Protein AF-A0A846KSB9-F1 (afdb_monomer_lite)

Secondary structure (DSSP, 8-state):
---HHHHHHHHHHHHHHHHSHHHHHHSEEEEEEEETTEEEEEEEEEEEEEEEETTEEEEEEEEEEEEE-TTS-EEEEEEEEEEESSPP-TTTHHHHHHHHHHHHHHHHHHHHHHHHHHHHHHHHHHHHH--

Radius of gyration: 20.2 Å; chains: 1; bounding box: 53×24×59 Å

pLDDT: mean 85.96, std 9.98, range [45.66, 95.81]

Sequence (131 aa):
IVLKDNLKKVRQKCDEFASLDFYKKSYTHKQKTKNKNCLILKNTAWFNNVHIEEDIYTNVLRFTEEKKDENDQLISSYNGEWICSKKNTQDNCFKQAKRARSRWLHEEFITLLKIEVLTLNMIWLVKTLIF

Foldseek 3Di:
DQDPVLVVLLVVVVVVLCVDPVQVPAFKDWDWDDDPFKIKIKMKGKDFQRDRDDVDGWIKIWMKIFIAGPVRHTPDIDIDMDIDPDHDHNVCRVVVVVVVVVVVVVVVVVVVVVVVVVVVVVVVVVVVVVD

Structure (mmCIF, N/CA/C/O backbone):
data_AF-A0A846KSB9-F1
#
_entry.id   AF-A0A846KSB9-F1
#
loop_
_atom_site.group_PDB
_atom_site.id
_atom_site.type_symbol
_atom_site.label_atom_id
_atom_site.label_alt_id
_atom_site.label_comp_id
_atom_site.label_asym_id
_atom_site.label_entity_id
_atom_site.label_seq_id
_atom_site.pdbx_PDB_ins_code
_atom_site.Cartn_x
_atom_site.Cartn_y
_atom_site.Cartn_z
_atom_site.occupancy
_atom_site.B_iso_or_equiv
_atom_site.auth_seq_id
_atom_site.auth_comp_id
_atom_site.auth_asym_id
_atom_site.auth_atom_id
_atom_site.pdbx_PDB_model_num
ATOM 1 N N . ILE A 1 1 ? 18.734 -6.734 -6.198 1.00 45.66 1 ILE A N 1
ATOM 2 C CA . ILE A 1 1 ? 18.798 -5.748 -5.090 1.00 45.66 1 ILE A CA 1
ATOM 3 C C . ILE A 1 1 ? 18.370 -4.414 -5.683 1.00 45.66 1 ILE A C 1
ATOM 5 O O . ILE A 1 1 ? 18.979 -4.010 -6.661 1.00 45.66 1 ILE A O 1
ATOM 9 N N . VAL A 1 2 ? 17.293 -3.787 -5.200 1.00 53.00 2 VAL A N 1
ATOM 10 C CA . VAL A 1 2 ? 16.889 -2.462 -5.706 1.00 53.00 2 VAL A CA 1
ATOM 11 C C . VAL A 1 2 ? 17.769 -1.421 -5.015 1.00 53.00 2 VAL A C 1
ATOM 13 O O . VAL A 1 2 ? 17.718 -1.300 -3.793 1.00 53.00 2 VAL A O 1
ATOM 16 N N . LEU A 1 3 ? 18.616 -0.726 -5.778 1.00 60.50 3 LEU A N 1
ATOM 17 C CA . LEU A 1 3 ? 19.485 0.336 -5.263 1.00 60.50 3 LEU A CA 1
ATOM 18 C C . LEU A 1 3 ? 18.647 1.499 -4.698 1.00 60.50 3 LEU A C 1
ATOM 20 O O . LEU A 1 3 ? 17.524 1.748 -5.139 1.00 60.50 3 LEU A O 1
ATOM 24 N N . LYS A 1 4 ? 19.188 2.235 -3.720 1.00 63.91 4 LYS A N 1
ATOM 25 C CA . LYS A 1 4 ? 18.478 3.331 -3.031 1.00 63.91 4 LYS A CA 1
ATOM 26 C C . LYS A 1 4 ? 17.985 4.420 -3.999 1.00 63.91 4 LYS A C 1
ATOM 28 O O . LYS A 1 4 ? 16.876 4.925 -3.833 1.00 63.91 4 LYS A O 1
ATOM 33 N N . ASP A 1 5 ? 18.753 4.715 -5.044 1.00 64.69 5 ASP A N 1
ATOM 34 C CA . ASP A 1 5 ? 18.377 5.691 -6.077 1.00 64.69 5 ASP A CA 1
ATOM 35 C C . ASP A 1 5 ? 17.219 5.203 -6.954 1.00 64.69 5 ASP A C 1
ATOM 37 O O . ASP A 1 5 ? 16.344 5.980 -7.347 1.00 64.69 5 ASP A O 1
ATOM 41 N N . ASN A 1 6 ? 17.140 3.892 -7.173 1.00 77.06 6 ASN A N 1
ATOM 42 C CA . ASN A 1 6 ? 16.061 3.262 -7.926 1.00 77.06 6 ASN A CA 1
ATOM 43 C C . ASN A 1 6 ? 14.735 3.325 -7.164 1.00 77.06 6 ASN A C 1
ATOM 45 O O . ASN A 1 6 ? 13.687 3.535 -7.772 1.00 77.06 6 ASN A O 1
ATOM 49 N N . LEU A 1 7 ? 14.769 3.265 -5.829 1.00 79.19 7 LEU A N 1
ATOM 50 C CA . LEU A 1 7 ? 13.579 3.472 -4.997 1.00 79.19 7 LEU A CA 1
ATOM 51 C C . LEU A 1 7 ? 13.025 4.897 -5.113 1.00 79.19 7 LEU A C 1
ATOM 53 O O . LEU A 1 7 ? 11.808 5.076 -5.156 1.00 79.19 7 LEU A O 1
ATOM 57 N N . LYS A 1 8 ? 13.895 5.911 -5.210 1.00 84.94 8 LYS A N 1
ATOM 58 C CA . LYS A 1 8 ? 13.466 7.308 -5.384 1.00 84.94 8 LYS A CA 1
ATOM 59 C C . LYS A 1 8 ? 12.760 7.509 -6.727 1.00 84.94 8 LYS A C 1
ATOM 61 O O . LYS A 1 8 ? 11.682 8.100 -6.756 1.00 84.94 8 LYS A O 1
ATOM 66 N N . LYS A 1 9 ? 13.315 6.953 -7.810 1.00 85.38 9 LYS A N 1
ATOM 67 C CA . LYS A 1 9 ? 12.697 6.974 -9.150 1.00 85.38 9 LYS A CA 1
ATOM 68 C C . LYS A 1 9 ? 11.349 6.247 -9.173 1.00 85.38 9 LYS A C 1
ATOM 70 O O . LYS A 1 9 ? 10.382 6.759 -9.728 1.00 85.38 9 LYS A O 1
ATOM 75 N N . VAL A 1 10 ? 11.267 5.072 -8.541 1.00 88.06 10 VAL A N 1
ATOM 76 C CA . VAL A 1 10 ? 10.011 4.310 -8.414 1.00 88.06 10 VAL A CA 1
ATOM 77 C C . VAL A 1 10 ? 8.949 5.130 -7.695 1.00 88.06 10 VAL A C 1
ATOM 79 O O . VAL A 1 10 ? 7.816 5.196 -8.166 1.00 88.06 10 VAL A O 1
ATOM 82 N N . ARG A 1 11 ? 9.311 5.779 -6.583 1.00 89.06 11 ARG A N 1
ATOM 83 C CA . ARG A 1 11 ? 8.385 6.616 -5.818 1.00 89.06 11 ARG A CA 1
ATOM 84 C C . ARG A 1 11 ? 7.861 7.787 -6.649 1.00 89.06 11 ARG A C 1
ATOM 86 O O . ARG A 1 11 ? 6.651 7.965 -6.696 1.00 89.06 11 ARG A O 1
ATOM 93 N N . GLN A 1 12 ?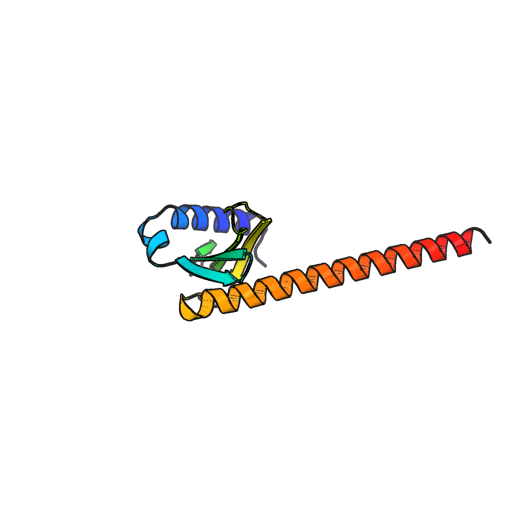 8.741 8.499 -7.355 1.00 90.31 12 GLN A N 1
ATOM 94 C CA . GLN A 1 12 ? 8.353 9.602 -8.243 1.00 90.31 12 GLN A CA 1
ATOM 95 C C . GLN A 1 12 ? 7.358 9.153 -9.319 1.00 90.31 12 GLN A C 1
ATOM 97 O O . GLN A 1 12 ? 6.296 9.751 -9.449 1.00 90.31 12 GLN A O 1
ATOM 102 N N . LYS A 1 13 ? 7.623 8.035 -10.007 1.00 90.19 13 LYS A N 1
ATOM 103 C CA . LYS A 1 13 ? 6.674 7.476 -10.987 1.00 90.19 13 LYS A CA 1
ATOM 104 C C . LYS A 1 13 ? 5.336 7.086 -10.361 1.00 90.19 13 LYS A C 1
ATOM 106 O O . LYS A 1 13 ? 4.286 7.265 -10.970 1.00 90.19 13 LYS A O 1
ATOM 111 N N . CYS A 1 14 ? 5.351 6.544 -9.143 1.00 91.56 14 CYS A N 1
ATOM 112 C CA . CYS A 1 14 ? 4.113 6.245 -8.425 1.00 91.56 14 CYS A CA 1
ATOM 113 C C . CYS A 1 14 ? 3.341 7.524 -8.071 1.00 91.56 14 CYS A C 1
ATOM 115 O O . CYS A 1 14 ? 2.115 7.514 -8.126 1.00 91.56 14 CYS A O 1
ATOM 117 N N . ASP A 1 15 ? 4.027 8.618 -7.731 1.00 92.12 15 ASP A N 1
ATOM 118 C CA . ASP A 1 15 ? 3.403 9.919 -7.462 1.00 92.12 15 ASP A CA 1
ATOM 119 C C . ASP A 1 15 ? 2.790 10.519 -8.734 1.00 92.12 15 ASP A C 1
ATOM 121 O O . ASP A 1 15 ? 1.647 10.980 -8.711 1.00 92.12 15 ASP A O 1
ATOM 125 N N . GLU A 1 16 ? 3.496 10.421 -9.863 1.00 91.69 16 GLU A N 1
ATOM 126 C CA . GLU A 1 16 ? 2.983 10.789 -11.185 1.00 91.69 16 GLU A CA 1
ATOM 127 C C . GLU A 1 16 ? 1.717 9.993 -11.519 1.00 91.69 16 GLU A C 1
ATOM 129 O O . GLU A 1 16 ? 0.678 10.584 -11.814 1.00 91.69 16 GLU A O 1
ATOM 134 N N . PHE A 1 17 ? 1.744 8.663 -11.387 1.00 89.62 17 PHE A N 1
ATOM 135 C CA . PHE A 1 17 ? 0.559 7.831 -11.599 1.00 89.62 17 PHE A CA 1
ATOM 136 C C . PHE A 1 17 ? -0.575 8.178 -10.632 1.00 89.62 17 PHE A C 1
ATOM 138 O O . PHE A 1 17 ? -1.724 8.278 -11.054 1.00 89.62 17 PHE A O 1
ATOM 145 N N . ALA A 1 18 ? -0.278 8.418 -9.354 1.00 89.62 18 ALA A N 1
ATOM 146 C CA . ALA A 1 18 ? -1.277 8.783 -8.350 1.00 89.62 18 ALA A CA 1
ATOM 147 C C . ALA A 1 18 ? -1.958 10.131 -8.640 1.00 89.62 18 ALA A C 1
ATOM 149 O O . ALA A 1 18 ? -3.094 10.348 -8.210 1.00 89.62 18 ALA A O 1
ATOM 150 N N . SER A 1 19 ? -1.292 11.030 -9.370 1.00 90.69 19 SER A N 1
ATOM 151 C CA . SER A 1 19 ? -1.863 12.316 -9.778 1.00 90.69 19 SER A CA 1
ATOM 152 C C . SER A 1 19 ? -2.957 12.174 -10.846 1.00 90.69 19 SER A C 1
ATOM 154 O O . SER A 1 19 ? -3.882 12.991 -10.874 1.00 90.69 19 SER A O 1
ATOM 156 N N . LEU A 1 20 ? -2.920 11.101 -11.649 1.00 90.69 20 LEU A N 1
ATOM 157 C CA . LEU A 1 20 ? -3.860 10.845 -12.741 1.00 90.69 20 LEU A CA 1
ATOM 158 C C . LEU A 1 20 ? -5.222 10.370 -12.214 1.00 90.69 20 LEU A C 1
ATOM 160 O O . LEU A 1 20 ? -5.324 9.387 -11.475 1.00 90.69 20 LEU A O 1
ATOM 164 N N . ASP A 1 21 ? -6.305 11.007 -12.658 1.00 89.50 21 ASP A N 1
ATOM 165 C CA . ASP A 1 21 ? -7.659 10.693 -12.177 1.00 89.50 21 ASP A CA 1
ATOM 166 C C . ASP A 1 21 ? -8.120 9.273 -12.517 1.00 89.50 21 ASP A C 1
ATOM 168 O O . ASP A 1 21 ? -8.832 8.640 -11.733 1.00 89.50 21 ASP A O 1
ATOM 172 N N . PHE A 1 22 ? -7.669 8.736 -13.653 1.00 89.19 22 PHE A N 1
ATOM 173 C CA . PHE A 1 22 ? -7.899 7.338 -14.013 1.00 89.19 22 PHE A CA 1
ATOM 174 C C . PHE A 1 22 ? -7.327 6.377 -12.960 1.00 89.19 22 PHE A C 1
ATOM 176 O O . PHE A 1 22 ? -7.995 5.417 -12.567 1.00 89.19 22 PHE A O 1
ATOM 183 N N . TYR A 1 23 ? -6.123 6.665 -12.460 1.00 88.06 23 TYR A N 1
ATOM 184 C CA . TYR A 1 23 ? -5.457 5.851 -11.447 1.00 88.06 23 TYR A CA 1
ATOM 185 C C . TYR A 1 23 ? -6.164 5.946 -10.100 1.00 88.06 23 TYR A C 1
ATOM 187 O O . TYR A 1 23 ? -6.436 4.922 -9.470 1.00 88.06 23 TYR A O 1
ATOM 195 N N . LYS A 1 24 ? -6.550 7.164 -9.700 1.00 85.50 24 LYS A N 1
ATOM 196 C CA . LYS A 1 24 ? -7.335 7.391 -8.479 1.00 85.50 24 LYS A CA 1
ATOM 197 C C . LYS A 1 24 ? -8.629 6.578 -8.477 1.00 85.50 24 LYS A C 1
ATOM 199 O O . LYS A 1 24 ? -9.023 6.097 -7.421 1.00 85.50 24 LYS A O 1
ATOM 204 N N . LYS A 1 25 ? -9.283 6.404 -9.630 1.00 86.56 25 LYS A N 1
ATOM 205 C CA . LYS A 1 25 ? -10.538 5.641 -9.743 1.00 86.56 25 LYS A CA 1
ATOM 206 C C . LYS A 1 25 ? -10.328 4.130 -9.849 1.00 86.56 25 LYS A C 1
ATOM 208 O O . LYS A 1 25 ? -11.072 3.385 -9.225 1.00 86.56 25 LYS A O 1
ATOM 213 N N . SER A 1 26 ? -9.336 3.685 -10.618 1.00 89.44 26 SER A N 1
ATOM 214 C CA . SER A 1 26 ? -9.237 2.275 -11.043 1.00 89.44 26 SER A CA 1
ATOM 215 C C . SER A 1 26 ? -8.227 1.449 -10.241 1.00 89.44 26 SER A C 1
ATOM 217 O O . SER A 1 26 ? -8.275 0.223 -10.261 1.00 89.44 26 SER A O 1
ATOM 219 N N . TYR A 1 27 ? -7.306 2.110 -9.537 1.00 92.62 27 TYR A N 1
ATOM 220 C CA . TYR A 1 27 ? -6.191 1.471 -8.826 1.00 92.62 27 TYR A CA 1
ATOM 221 C C . TYR A 1 27 ? -6.147 1.857 -7.351 1.00 92.62 27 TYR A C 1
ATOM 223 O O . TYR A 1 27 ? -5.111 1.718 -6.695 1.00 92.62 27 TYR A O 1
ATOM 231 N N . THR A 1 28 ? -7.267 2.356 -6.827 1.00 93.88 28 THR A N 1
ATOM 232 C CA . THR A 1 28 ? -7.438 2.583 -5.398 1.00 93.88 28 THR A CA 1
ATOM 233 C C . THR A 1 28 ? -8.613 1.788 -4.871 1.00 93.88 28 THR A C 1
ATOM 235 O O . THR A 1 28 ? -9.594 1.540 -5.570 1.00 93.88 28 THR A O 1
ATOM 238 N N . HIS A 1 29 ? -8.515 1.371 -3.615 1.00 95.38 29 HIS A N 1
ATOM 239 C CA . HIS A 1 29 ? -9.618 0.721 -2.935 1.00 95.38 29 HIS A CA 1
ATOM 240 C C . HIS A 1 29 ? -9.711 1.222 -1.500 1.00 95.38 29 HIS A C 1
ATOM 242 O O . HIS A 1 29 ? -8.762 1.115 -0.716 1.00 95.38 29 HIS A O 1
ATOM 248 N N . LYS A 1 30 ? -10.875 1.794 -1.183 1.00 94.62 30 LYS A N 1
ATOM 249 C CA . LYS A 1 30 ? -11.213 2.353 0.122 1.00 94.62 30 LYS A CA 1
ATOM 250 C C . LYS A 1 30 ? -12.132 1.398 0.866 1.00 94.62 30 LYS A C 1
ATOM 252 O O . LYS A 1 30 ? -13.120 0.923 0.315 1.00 94.62 30 LYS A O 1
ATOM 257 N N . GLN A 1 31 ? -11.830 1.171 2.135 1.00 94.44 31 GLN A N 1
ATOM 258 C CA . GLN A 1 31 ? -12.661 0.409 3.052 1.00 94.44 31 GLN A CA 1
ATOM 259 C C . GLN A 1 31 ? -12.912 1.248 4.299 1.00 94.44 31 GLN A C 1
ATOM 261 O O . GLN A 1 31 ? -11.98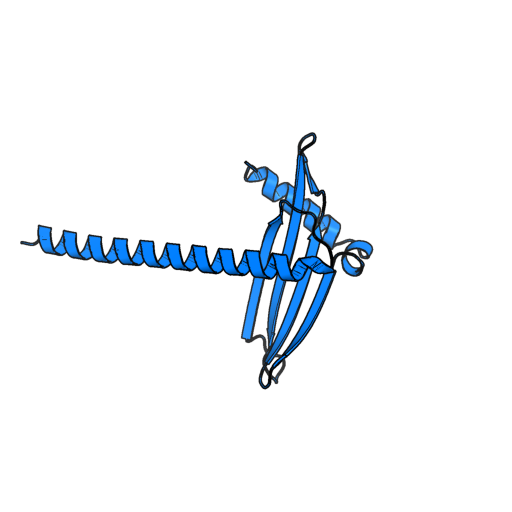4 1.744 4.937 1.00 94.44 31 GLN A O 1
ATOM 266 N N . LYS A 1 32 ? -14.189 1.390 4.647 1.00 92.62 32 LYS A N 1
ATOM 267 C CA . LYS A 1 32 ? -14.641 2.091 5.844 1.00 92.62 32 LYS A CA 1
ATOM 268 C C . LYS A 1 32 ? -15.191 1.068 6.827 1.00 92.62 32 LYS A C 1
ATOM 270 O O . LYS A 1 32 ? -16.057 0.273 6.472 1.00 92.62 32 LYS A O 1
ATOM 275 N N . THR A 1 33 ? -14.704 1.089 8.059 1.00 92.75 33 THR A N 1
ATOM 276 C CA . THR A 1 33 ? -15.191 0.221 9.133 1.00 92.75 33 THR A CA 1
ATOM 277 C C . THR A 1 33 ? -15.532 1.080 10.338 1.00 92.75 33 THR A C 1
ATOM 279 O O . THR A 1 33 ? -14.683 1.818 10.829 1.00 92.75 33 THR A O 1
ATOM 282 N N . LYS A 1 34 ? -16.773 0.995 10.821 1.00 87.75 34 LYS A N 1
ATOM 283 C CA . LYS A 1 34 ? -17.191 1.645 12.066 1.00 87.75 34 LYS A CA 1
ATOM 284 C C . LYS A 1 34 ? -17.133 0.612 13.187 1.00 87.75 34 LYS A C 1
ATOM 286 O O . LYS A 1 34 ? -17.818 -0.403 13.120 1.00 87.75 34 LYS A O 1
ATOM 291 N N . ASN A 1 35 ? -16.292 0.855 14.182 1.00 84.56 35 ASN A N 1
ATOM 292 C CA . ASN A 1 35 ? -16.328 0.153 15.459 1.00 84.56 35 ASN A CA 1
ATOM 293 C C . ASN A 1 35 ? -17.020 1.065 16.487 1.00 84.56 35 ASN A C 1
ATOM 295 O O . ASN A 1 35 ? -17.102 2.269 16.253 1.00 84.56 35 ASN A O 1
ATOM 299 N N . LYS A 1 36 ? -17.522 0.508 17.598 1.00 78.44 36 LYS A N 1
ATOM 300 C CA . LYS A 1 36 ? -18.424 1.196 18.544 1.00 78.44 36 LYS A CA 1
ATOM 301 C C . LYS A 1 36 ? -17.996 2.634 18.875 1.00 78.44 36 LYS A C 1
ATOM 303 O O . LYS A 1 36 ? -18.852 3.502 18.817 1.00 78.44 36 LYS A O 1
ATOM 308 N N . ASN A 1 37 ? -16.692 2.869 19.065 1.00 83.00 37 ASN A N 1
ATOM 309 C CA . ASN A 1 37 ? -16.154 4.172 19.480 1.00 83.00 37 ASN A CA 1
ATOM 310 C C . ASN A 1 37 ? -15.145 4.778 18.488 1.00 83.00 37 ASN A C 1
ATOM 312 O O . ASN A 1 37 ? -14.429 5.721 18.816 1.00 83.00 37 ASN A O 1
ATOM 316 N N . CYS A 1 38 ? -14.968 4.178 17.306 1.00 87.38 38 CYS A N 1
ATOM 317 C CA . CYS A 1 38 ? -13.998 4.695 16.343 1.00 87.38 38 CYS A CA 1
ATOM 318 C C . CYS A 1 38 ? -14.342 4.344 14.902 1.00 87.38 38 CYS A C 1
ATOM 320 O O . CYS A 1 38 ? -14.825 3.255 14.577 1.00 87.38 38 CYS A O 1
ATOM 322 N N . LEU A 1 39 ? -14.024 5.277 14.018 1.00 91.62 39 LEU A N 1
ATOM 323 C CA . LEU A 1 39 ? -14.088 5.096 12.588 1.00 91.62 39 LEU A CA 1
ATOM 324 C C . LEU A 1 39 ? -12.701 4.741 12.054 1.00 91.62 39 LEU A C 1
ATOM 326 O O . LEU A 1 39 ? -11.746 5.476 12.265 1.00 91.62 39 LEU A O 1
ATOM 330 N N . ILE A 1 40 ? -12.591 3.630 11.333 1.00 92.00 40 ILE A N 1
ATOM 331 C CA . ILE A 1 40 ? -11.354 3.220 10.667 1.00 92.00 40 ILE A CA 1
ATOM 332 C C . ILE A 1 40 ? -11.542 3.385 9.162 1.00 92.00 40 ILE A C 1
ATOM 334 O O . ILE A 1 40 ? -12.416 2.760 8.553 1.00 92.00 40 ILE A O 1
ATOM 338 N N . LEU A 1 41 ? -10.707 4.226 8.565 1.00 94.31 41 LEU A N 1
ATOM 339 C CA . LEU A 1 41 ? -10.630 4.474 7.135 1.00 94.31 41 LEU A CA 1
ATOM 340 C C . LEU A 1 41 ? -9.347 3.846 6.615 1.00 94.31 41 LEU A C 1
ATOM 342 O O . LEU A 1 41 ? -8.251 4.265 6.969 1.00 94.31 41 LEU A O 1
ATOM 346 N N . LYS A 1 42 ? -9.485 2.828 5.773 1.00 95.44 42 LYS A N 1
ATOM 347 C CA . LYS A 1 42 ? -8.362 2.196 5.088 1.00 95.44 42 LYS A CA 1
ATOM 348 C C . LYS A 1 42 ? -8.416 2.554 3.622 1.00 95.44 42 LYS A C 1
ATOM 350 O O . LYS A 1 42 ? -9.469 2.454 2.992 1.00 95.44 42 LYS A O 1
ATOM 355 N N . ASN A 1 43 ? -7.277 2.908 3.064 1.00 95.69 43 ASN A N 1
ATOM 356 C CA . ASN A 1 43 ? -7.132 3.158 1.647 1.00 95.69 43 ASN A CA 1
ATOM 357 C C . ASN A 1 43 ? -5.912 2.404 1.133 1.00 95.69 43 ASN A C 1
ATOM 359 O O . ASN A 1 43 ? -4.859 2.379 1.764 1.00 95.69 43 ASN A O 1
ATOM 363 N N . THR A 1 44 ? -6.065 1.776 -0.021 1.00 95.81 44 THR A N 1
ATOM 364 C CA . THR A 1 44 ? -4.962 1.172 -0.765 1.00 95.81 44 THR A CA 1
ATOM 365 C C . THR A 1 44 ? -4.853 1.846 -2.114 1.00 95.81 44 THR A C 1
ATOM 367 O O . THR A 1 44 ? -5.870 2.194 -2.708 1.00 95.81 44 THR A O 1
ATOM 370 N N . ALA A 1 45 ? -3.630 1.998 -2.602 1.00 95.62 45 ALA A N 1
ATOM 371 C CA . ALA A 1 45 ? -3.344 2.345 -3.983 1.00 95.62 45 ALA A CA 1
ATOM 372 C C . ALA A 1 45 ? -2.242 1.418 -4.491 1.00 95.62 45 ALA A C 1
ATOM 374 O O . ALA A 1 45 ? -1.266 1.185 -3.775 1.00 95.62 45 ALA A O 1
ATOM 375 N N . TRP A 1 46 ? -2.386 0.862 -5.689 1.00 95.44 46 TRP A N 1
ATOM 376 C CA . TRP A 1 46 ? -1.379 -0.043 -6.236 1.00 95.44 46 TRP A CA 1
ATOM 377 C C . TRP A 1 46 ? -0.919 0.356 -7.632 1.00 95.44 46 TRP A C 1
ATOM 379 O O . TRP A 1 46 ? -1.695 0.805 -8.467 1.00 95.44 46 TRP A O 1
ATOM 389 N N . PHE A 1 47 ? 0.365 0.135 -7.887 1.00 94.31 47 PHE A N 1
ATOM 390 C CA . PHE A 1 47 ? 1.037 0.475 -9.134 1.00 94.31 47 PHE A CA 1
ATOM 391 C C . PHE A 1 47 ? 1.746 -0.780 -9.619 1.00 94.31 47 PHE A C 1
ATOM 393 O O . PHE A 1 47 ? 2.700 -1.241 -8.994 1.00 94.31 47 PHE A O 1
ATOM 400 N N . ASN A 1 48 ? 1.241 -1.382 -10.690 1.00 92.44 48 ASN A N 1
ATOM 401 C CA . ASN A 1 48 ? 1.835 -2.592 -11.250 1.00 92.44 48 ASN A CA 1
ATOM 402 C C . ASN A 1 48 ? 2.781 -2.230 -12.395 1.00 92.44 48 ASN A C 1
ATOM 404 O O . ASN A 1 48 ? 2.499 -1.306 -13.153 1.00 92.44 48 ASN A O 1
ATOM 408 N N . ASN A 1 49 ? 3.854 -3.005 -12.551 1.00 90.94 49 ASN A N 1
ATOM 409 C CA . ASN A 1 49 ? 4.857 -2.832 -13.608 1.00 90.94 49 ASN A CA 1
ATOM 410 C C . ASN A 1 49 ? 5.499 -1.426 -13.654 1.00 90.94 49 ASN A C 1
ATOM 412 O O . ASN A 1 49 ? 5.703 -0.855 -14.724 1.00 90.94 49 ASN A O 1
ATOM 416 N N . VAL A 1 50 ? 5.836 -0.853 -12.500 1.00 89.38 50 VAL A N 1
ATOM 417 C CA . VAL A 1 50 ? 6.607 0.392 -12.420 1.00 89.38 50 VAL A CA 1
ATOM 418 C C . VAL A 1 50 ? 8.031 0.120 -12.900 1.00 89.38 50 VAL A C 1
ATOM 420 O O . VAL A 1 50 ? 8.752 -0.677 -12.300 1.00 89.38 50 VAL A O 1
ATOM 423 N N . HIS A 1 51 ? 8.423 0.772 -13.991 1.00 86.56 51 HIS A N 1
ATOM 424 C CA . HIS A 1 51 ? 9.740 0.611 -14.606 1.00 86.56 51 HIS A CA 1
ATOM 425 C C . HIS A 1 51 ? 10.848 1.224 -13.737 1.00 86.56 51 HIS A C 1
ATOM 427 O O . HIS A 1 51 ? 10.763 2.405 -13.378 1.00 86.56 51 HIS A O 1
ATOM 433 N N . ILE A 1 52 ? 11.886 0.442 -13.441 1.00 82.00 52 ILE A N 1
ATOM 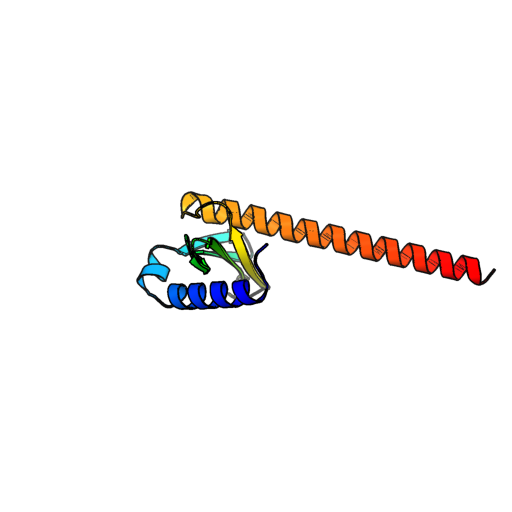434 C CA . ILE A 1 52 ? 13.066 0.857 -12.673 1.00 82.00 52 ILE A CA 1
ATOM 435 C C . ILE A 1 52 ? 14.228 1.187 -13.619 1.00 82.00 52 ILE A C 1
ATOM 437 O O . ILE A 1 52 ? 14.697 2.324 -13.625 1.00 82.00 52 ILE A O 1
ATOM 441 N N . GLU A 1 53 ? 14.642 0.198 -14.411 1.00 80.50 53 GLU A N 1
ATOM 442 C CA . GLU A 1 53 ? 15.810 0.151 -15.308 1.00 80.50 53 GLU A CA 1
ATOM 443 C C . GLU A 1 53 ? 15.515 -0.833 -16.455 1.00 80.50 53 GLU A C 1
ATOM 445 O O . GLU A 1 53 ? 14.473 -1.488 -16.405 1.00 80.50 53 GLU A O 1
ATOM 450 N N . GLU A 1 54 ? 16.413 -0.946 -17.445 1.00 79.81 54 GLU A N 1
ATOM 451 C CA . GLU A 1 54 ? 16.275 -1.835 -18.615 1.00 79.81 54 GLU A CA 1
ATOM 452 C C . GLU A 1 54 ? 15.744 -3.223 -18.223 1.00 79.81 54 GLU A C 1
ATOM 454 O O . GLU A 1 54 ? 16.374 -3.956 -17.464 1.00 79.81 54 GLU A O 1
ATOM 459 N N . ASP A 1 55 ? 14.538 -3.540 -18.700 1.00 80.56 55 ASP A N 1
ATOM 460 C CA . ASP A 1 55 ? 13.790 -4.778 -18.444 1.00 80.56 55 ASP A CA 1
ATOM 461 C C . ASP A 1 55 ? 13.480 -5.111 -16.968 1.00 80.56 55 ASP A C 1
ATOM 463 O O . ASP A 1 55 ? 12.985 -6.197 -16.648 1.00 80.56 55 ASP A O 1
ATOM 467 N N . ILE A 1 56 ? 13.671 -4.162 -16.044 1.00 84.00 56 ILE A N 1
ATOM 468 C CA . ILE A 1 56 ? 13.359 -4.316 -14.620 1.00 84.00 56 ILE A CA 1
ATOM 469 C C . ILE A 1 56 ? 12.089 -3.540 -14.264 1.00 84.00 56 ILE A C 1
ATOM 471 O O . ILE A 1 56 ? 12.039 -2.305 -14.257 1.00 84.00 56 ILE A O 1
ATOM 475 N N . TYR A 1 57 ? 11.069 -4.287 -13.846 1.00 86.94 57 TYR A N 1
ATOM 476 C CA . TYR A 1 57 ? 9.784 -3.758 -13.398 1.00 86.94 57 TYR A CA 1
ATOM 477 C C . TYR A 1 57 ? 9.462 -4.217 -11.978 1.00 86.94 57 TYR A C 1
ATOM 479 O O . TYR A 1 57 ? 9.791 -5.330 -11.569 1.00 86.94 57 TYR A O 1
ATOM 487 N N . THR A 1 58 ? 8.766 -3.370 -11.224 1.00 91.12 58 THR A N 1
ATOM 488 C CA . THR A 1 58 ? 8.308 -3.684 -9.868 1.00 91.12 58 THR A CA 1
ATOM 489 C C . THR A 1 58 ? 6.826 -3.392 -9.688 1.00 91.12 58 THR A C 1
ATOM 491 O O . THR A 1 58 ? 6.240 -2.610 -10.431 1.00 91.12 58 THR A O 1
ATOM 494 N N . ASN A 1 59 ? 6.207 -3.988 -8.671 1.00 92.56 59 ASN A N 1
ATOM 495 C CA . ASN A 1 59 ? 4.883 -3.576 -8.220 1.00 92.56 59 ASN A CA 1
ATOM 496 C C . ASN A 1 59 ? 5.017 -2.839 -6.891 1.00 92.56 59 ASN A C 1
ATOM 498 O O . ASN A 1 59 ? 5.834 -3.209 -6.048 1.00 92.56 59 ASN A O 1
ATOM 502 N N . VAL A 1 60 ? 4.207 -1.809 -6.690 1.00 93.81 60 VAL A N 1
ATOM 503 C CA . VAL A 1 60 ? 4.181 -1.012 -5.465 1.00 93.81 60 VAL A CA 1
ATOM 504 C C . VAL A 1 60 ? 2.773 -1.034 -4.896 1.00 93.81 60 VAL A C 1
ATOM 506 O O . VAL A 1 60 ? 1.791 -0.907 -5.629 1.00 93.81 60 VAL A O 1
ATOM 509 N N . LEU A 1 61 ? 2.674 -1.213 -3.583 1.00 95.12 61 LEU A N 1
ATOM 510 C CA . LEU A 1 61 ? 1.438 -1.089 -2.826 1.00 95.12 61 LEU A CA 1
ATOM 511 C C . LEU A 1 61 ? 1.607 0.016 -1.791 1.00 95.12 61 LEU A C 1
ATOM 513 O O . LEU A 1 61 ? 2.476 -0.074 -0.925 1.00 95.12 61 LEU A O 1
ATOM 517 N N . ARG A 1 62 ? 0.751 1.028 -1.869 1.00 95.38 62 ARG A N 1
ATOM 518 C CA . ARG A 1 62 ? 0.584 2.053 -0.845 1.00 95.38 62 ARG A CA 1
ATOM 519 C C . ARG A 1 62 ? -0.649 1.745 -0.022 1.00 95.38 62 ARG A C 1
ATOM 521 O O . ARG A 1 62 ? -1.685 1.349 -0.557 1.00 95.38 62 ARG A O 1
ATOM 528 N N . PHE A 1 63 ? -0.534 1.945 1.277 1.00 95.69 63 PHE A N 1
ATOM 529 C CA . PHE A 1 63 ? -1.613 1.750 2.226 1.00 95.69 63 PHE A CA 1
ATOM 530 C C . PHE A 1 63 ? -1.631 2.901 3.211 1.00 95.69 63 PHE A C 1
ATOM 532 O O . PHE A 1 63 ? -0.596 3.246 3.779 1.00 95.69 63 PHE A O 1
ATOM 539 N N . THR A 1 64 ? -2.815 3.450 3.439 1.00 95.06 64 THR A N 1
ATOM 540 C CA . THR A 1 64 ? -3.053 4.401 4.514 1.00 95.06 64 THR A CA 1
ATOM 541 C C . THR A 1 64 ? -4.174 3.883 5.403 1.00 95.06 64 THR A C 1
ATOM 543 O O . THR A 1 64 ? -5.154 3.296 4.933 1.00 95.06 64 THR A O 1
ATOM 546 N N . GLU A 1 65 ? -4.010 4.057 6.706 1.00 94.25 65 GLU A N 1
ATOM 547 C CA . GLU A 1 65 ? -5.032 3.778 7.704 1.00 94.25 65 GLU A CA 1
ATOM 548 C C . GLU A 1 65 ? -5.164 4.981 8.621 1.00 94.25 65 GLU A C 1
ATOM 550 O O . GLU A 1 65 ? -4.208 5.371 9.283 1.00 94.25 65 GLU A O 1
ATOM 555 N N . GLU A 1 66 ? -6.365 5.533 8.687 1.00 94.25 66 GLU A N 1
ATOM 556 C CA . GLU A 1 66 ? -6.723 6.591 9.616 1.00 94.25 66 GLU A CA 1
ATOM 557 C C . GLU A 1 66 ? -7.768 6.053 10.583 1.00 94.25 66 GLU A C 1
ATOM 559 O O . GLU A 1 66 ? -8.788 5.487 10.181 1.00 94.25 66 GLU A O 1
ATOM 564 N N . LYS A 1 67 ? -7.511 6.229 11.875 1.00 93.00 67 LYS A N 1
ATOM 565 C CA . LYS A 1 67 ? -8.462 5.942 12.939 1.00 93.00 67 LYS A CA 1
ATOM 566 C C . LYS A 1 67 ? -8.940 7.266 13.501 1.00 93.00 67 LYS A C 1
ATOM 568 O O . LYS A 1 67 ? -8.130 8.040 14.003 1.00 93.00 67 LYS A O 1
ATOM 573 N N . LYS A 1 68 ? -10.242 7.497 13.437 1.00 93.06 68 LYS A N 1
ATOM 574 C CA . LYS A 1 68 ? -10.904 8.673 13.984 1.00 93.06 68 LYS A CA 1
ATOM 575 C C . LYS A 1 68 ? -11.827 8.297 15.137 1.00 93.06 68 LYS A C 1
ATOM 577 O O . LYS A 1 68 ? -12.316 7.165 15.182 1.00 93.06 68 LYS A O 1
ATOM 582 N N . ASP A 1 69 ? -12.031 9.212 16.070 1.00 89.31 69 ASP A N 1
ATOM 583 C CA . ASP A 1 69 ? -12.993 9.066 17.163 1.00 89.31 69 ASP A CA 1
ATOM 584 C C . ASP A 1 69 ? -14.432 9.384 16.701 1.00 89.31 69 ASP A C 1
ATOM 586 O O . ASP A 1 69 ? -14.715 9.513 15.506 1.00 89.31 69 ASP A O 1
ATOM 590 N N . GLU A 1 70 ? -15.367 9.458 17.648 1.00 85.12 70 GLU A N 1
ATOM 591 C CA . GLU A 1 70 ? -16.770 9.806 17.386 1.00 85.12 70 GLU A CA 1
ATOM 592 C C . GLU A 1 70 ? -16.971 11.277 16.980 1.00 85.12 70 GLU A C 1
ATOM 594 O O . GLU A 1 70 ? -17.962 11.592 16.323 1.00 85.12 70 GLU A O 1
ATOM 599 N N . ASN A 1 71 ? -16.013 12.149 17.305 1.00 86.19 71 ASN A N 1
ATOM 600 C CA . ASN A 1 71 ? -16.000 13.578 16.990 1.00 86.19 71 ASN A CA 1
ATOM 601 C C . ASN A 1 71 ? -15.209 13.891 15.703 1.00 86.19 71 ASN A C 1
ATOM 603 O O . ASN A 1 71 ? -14.869 15.046 15.450 1.00 86.19 71 ASN A O 1
ATOM 607 N N . ASP A 1 72 ? -14.893 12.868 14.901 1.00 83.50 72 ASP A N 1
ATOM 608 C CA . ASP A 1 72 ? -14.057 12.935 13.693 1.00 83.50 72 ASP A CA 1
ATOM 609 C C . ASP A 1 72 ? -12.603 13.406 13.938 1.00 83.50 72 ASP A C 1
ATOM 611 O O . ASP A 1 72 ? -11.880 13.723 12.990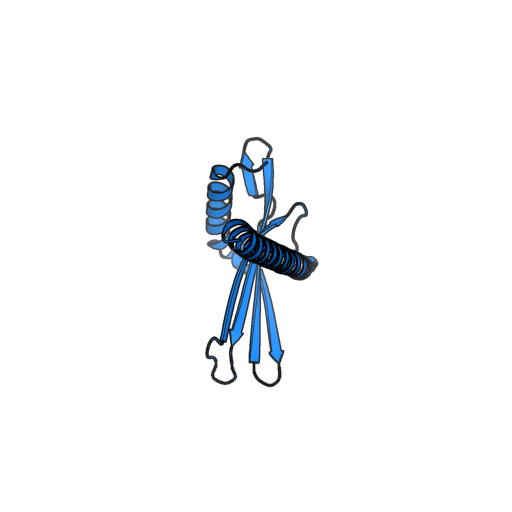 1.00 83.50 72 ASP A O 1
ATOM 615 N N . GLN A 1 73 ? -12.126 13.389 15.186 1.00 90.00 73 GLN A N 1
ATOM 616 C CA . GLN A 1 73 ? -10.734 13.679 15.526 1.00 90.00 73 GLN A CA 1
ATOM 617 C C . GLN A 1 73 ? -9.836 12.482 15.216 1.00 90.00 73 GLN A C 1
ATOM 619 O O . GLN A 1 73 ? -10.156 11.330 15.518 1.00 90.00 73 GLN A O 1
ATOM 624 N N . LEU A 1 74 ? -8.678 12.751 14.611 1.00 90.75 74 LEU A N 1
ATOM 625 C CA . LEU A 1 74 ? -7.696 11.731 14.256 1.00 90.75 74 LEU A CA 1
ATOM 626 C C . LEU A 1 74 ? -6.995 11.194 15.516 1.00 90.75 74 LEU A C 1
ATOM 628 O O . LEU A 1 74 ? -6.221 11.902 16.149 1.00 90.75 74 LEU A O 1
ATOM 632 N N . ILE A 1 75 ? -7.223 9.920 15.834 1.00 92.00 75 ILE A N 1
ATOM 633 C CA . ILE A 1 75 ? -6.561 9.202 16.934 1.00 92.00 75 ILE A CA 1
ATOM 634 C C . ILE A 1 75 ? -5.191 8.689 16.484 1.00 92.00 75 ILE A C 1
ATOM 636 O O . ILE A 1 75 ? -4.205 8.779 17.208 1.00 92.00 75 ILE A O 1
ATOM 640 N N . SER A 1 76 ? -5.134 8.084 15.297 1.00 91.00 76 SER A N 1
ATOM 641 C CA . SER A 1 76 ? -3.898 7.512 14.766 1.00 91.00 76 SER A CA 1
ATOM 642 C C . SER A 1 76 ? -3.922 7.473 13.247 1.00 91.00 76 SER A C 1
ATOM 644 O O . SER A 1 76 ? -4.958 7.172 12.653 1.00 91.00 76 SER A O 1
ATOM 646 N N . SER A 1 77 ? -2.764 7.689 12.631 1.00 93.19 77 SER A N 1
ATOM 647 C CA . SER A 1 77 ? -2.557 7.521 11.195 1.00 93.19 77 SER A CA 1
ATOM 648 C C . SER A 1 77 ? -1.369 6.599 10.947 1.00 93.19 77 SER A C 1
ATOM 650 O O . SER A 1 77 ? -0.368 6.651 11.662 1.00 93.19 77 SER A O 1
ATOM 652 N N . TYR A 1 78 ? -1.488 5.738 9.946 1.00 91.50 78 TYR A N 1
ATOM 653 C CA . TYR A 1 78 ? -0.415 4.882 9.471 1.00 91.50 78 TYR A CA 1
ATOM 654 C C . TYR A 1 78 ? -0.320 4.976 7.956 1.00 91.50 78 TYR A C 1
ATOM 656 O O . TYR A 1 78 ? -1.315 4.773 7.265 1.00 91.50 78 TYR A O 1
ATOM 664 N N . ASN A 1 79 ? 0.894 5.194 7.453 1.00 93.31 79 ASN A N 1
ATOM 665 C CA . ASN A 1 79 ? 1.199 5.223 6.029 1.00 93.31 79 ASN A CA 1
ATOM 666 C C . ASN A 1 79 ? 2.311 4.213 5.734 1.00 93.31 79 ASN A C 1
ATOM 668 O O . ASN A 1 79 ? 3.390 4.281 6.318 1.00 93.31 79 ASN A O 1
ATOM 672 N N . GLY A 1 80 ? 2.038 3.280 4.827 1.00 91.56 80 GLY A N 1
ATOM 673 C CA . GLY A 1 80 ? 2.973 2.248 4.394 1.00 91.56 80 GLY A CA 1
ATOM 674 C C . GLY A 1 80 ? 3.117 2.220 2.877 1.00 91.56 80 GLY A C 1
ATOM 675 O O . GLY A 1 80 ? 2.145 2.400 2.142 1.00 91.56 80 GLY A O 1
ATOM 676 N N . GLU A 1 81 ? 4.335 1.968 2.408 1.00 92.88 81 GLU A N 1
ATOM 677 C CA . GLU A 1 81 ? 4.659 1.743 0.999 1.00 92.88 81 GLU A CA 1
ATOM 678 C C . GLU A 1 81 ? 5.557 0.509 0.902 1.00 92.88 81 GLU A C 1
ATOM 680 O O . GLU A 1 81 ? 6.586 0.435 1.574 1.00 92.88 81 GLU A O 1
ATOM 685 N N . TRP A 1 82 ? 5.172 -0.463 0.072 1.00 91.81 82 TRP A N 1
ATOM 686 C CA . TRP A 1 82 ? 5.922 -1.709 -0.083 1.00 91.81 82 TRP A CA 1
ATOM 687 C C . TRP A 1 82 ? 6.098 -2.101 -1.540 1.00 91.81 82 TRP A C 1
ATOM 689 O O . TRP A 1 82 ? 5.168 -2.025 -2.347 1.00 91.81 82 TRP A O 1
ATOM 699 N N . ILE A 1 83 ? 7.281 -2.629 -1.841 1.00 91.00 83 ILE A N 1
ATOM 700 C CA . ILE A 1 83 ? 7.549 -3.339 -3.087 1.00 91.00 83 ILE A CA 1
ATOM 701 C C . ILE A 1 83 ? 6.950 -4.742 -3.004 1.00 91.00 83 ILE A C 1
ATOM 703 O O . ILE A 1 83 ? 7.186 -5.490 -2.056 1.00 91.00 83 ILE A O 1
ATOM 707 N N . CYS A 1 84 ? 6.171 -5.095 -4.018 1.00 89.06 84 CYS A N 1
ATOM 708 C CA . CYS A 1 84 ? 5.457 -6.354 -4.125 1.00 89.06 84 CYS A CA 1
ATOM 709 C C . CYS A 1 84 ? 5.991 -7.167 -5.310 1.00 89.06 84 CYS A C 1
ATOM 711 O O . CYS A 1 84 ? 6.032 -6.693 -6.445 1.00 89.06 84 CYS A O 1
ATOM 713 N N . SER A 1 85 ? 6.336 -8.432 -5.067 1.00 85.62 85 SER A N 1
ATOM 714 C CA . SER A 1 85 ? 6.742 -9.361 -6.132 1.00 85.62 85 SER A CA 1
ATOM 715 C C . SER A 1 85 ? 5.577 -9.776 -7.032 1.00 85.62 85 SER A C 1
ATOM 717 O O . SER A 1 85 ? 5.768 -10.060 -8.209 1.00 85.62 85 SER A O 1
ATOM 719 N N . LYS A 1 86 ? 4.354 -9.801 -6.492 1.00 88.38 86 LYS A N 1
ATOM 720 C CA . LYS A 1 86 ? 3.132 -10.145 -7.228 1.00 88.38 86 LYS A CA 1
ATOM 721 C C . LYS A 1 86 ? 2.365 -8.888 -7.620 1.00 88.38 86 LYS A C 1
ATOM 723 O O . LYS A 1 86 ? 2.362 -7.911 -6.872 1.00 88.38 86 LYS A O 1
ATOM 728 N N . LYS A 1 87 ? 1.654 -8.961 -8.749 1.00 92.19 87 LYS A N 1
ATOM 729 C CA . LYS A 1 87 ? 0.708 -7.920 -9.160 1.00 92.19 87 LYS A CA 1
ATOM 730 C C . LYS A 1 87 ? -0.396 -7.769 -8.117 1.00 92.19 87 LYS A C 1
ATOM 732 O O . LYS A 1 87 ? -0.994 -8.751 -7.660 1.00 92.19 87 LYS A O 1
ATOM 737 N N . ASN A 1 88 ? -0.662 -6.522 -7.765 1.00 93.06 88 ASN A N 1
ATOM 738 C CA . ASN A 1 88 ? -1.738 -6.162 -6.864 1.00 93.06 88 ASN A CA 1
ATOM 739 C C . ASN A 1 88 ? -3.016 -5.905 -7.664 1.00 93.06 88 ASN A C 1
ATOM 741 O O . ASN A 1 88 ? -2.986 -5.399 -8.784 1.00 93.06 88 ASN A O 1
ATOM 745 N N . THR A 1 89 ? -4.136 -6.298 -7.089 1.00 93.62 89 THR A N 1
ATOM 746 C CA . THR A 1 89 ? -5.483 -6.149 -7.639 1.00 93.62 89 THR A CA 1
ATOM 747 C C . THR A 1 89 ? -6.396 -5.697 -6.513 1.00 93.62 89 THR A C 1
ATOM 749 O O . THR A 1 89 ? -6.033 -5.802 -5.339 1.00 93.62 89 THR A O 1
ATOM 752 N N . GLN A 1 90 ? -7.594 -5.239 -6.858 1.00 92.50 90 GLN A N 1
ATOM 753 C CA . GLN A 1 90 ? -8.588 -4.846 -5.866 1.00 92.50 90 GLN A CA 1
ATOM 754 C C . GLN A 1 90 ? -8.896 -5.980 -4.868 1.00 92.50 90 GLN A C 1
ATOM 756 O O . GLN A 1 90 ? -9.008 -5.729 -3.671 1.00 92.50 90 GLN A O 1
ATOM 761 N N . ASP A 1 91 ? -8.925 -7.232 -5.331 1.00 92.62 91 ASP A N 1
ATOM 762 C CA . ASP A 1 91 ? -9.249 -8.394 -4.492 1.00 92.62 91 ASP A CA 1
ATOM 763 C C . ASP A 1 91 ? -8.139 -8.758 -3.497 1.00 92.62 91 ASP A C 1
ATOM 765 O O . ASP A 1 91 ? -8.390 -9.341 -2.439 1.00 92.62 91 ASP A O 1
ATOM 769 N N . ASN A 1 92 ? -6.880 -8.446 -3.828 1.00 93.44 92 ASN A N 1
ATOM 770 C CA . ASN A 1 92 ? -5.727 -8.869 -3.034 1.00 93.44 92 ASN A CA 1
ATOM 771 C C . ASN A 1 92 ? -5.027 -7.727 -2.278 1.00 93.44 92 ASN A C 1
ATOM 773 O O . ASN A 1 92 ? -4.242 -8.020 -1.369 1.00 93.44 92 ASN A O 1
ATOM 777 N N . CYS A 1 93 ? -5.321 -6.460 -2.590 1.00 92.88 93 CYS A N 1
ATOM 778 C CA . CYS A 1 93 ? -4.576 -5.306 -2.086 1.00 92.88 93 CYS A CA 1
ATOM 779 C C . CYS A 1 93 ? -4.591 -5.227 -0.553 1.00 92.88 93 CYS A C 1
ATOM 781 O O . CYS A 1 93 ? -3.537 -5.131 0.075 1.00 92.88 93 CYS A O 1
ATOM 783 N N . PHE A 1 94 ? -5.755 -5.377 0.085 1.00 93.94 94 PHE A N 1
ATOM 784 C CA . PHE A 1 94 ? -5.854 -5.347 1.546 1.00 93.94 94 PHE A CA 1
ATOM 785 C C . PHE A 1 94 ? -5.203 -6.560 2.211 1.00 93.94 94 PHE A C 1
ATOM 787 O O . PHE A 1 94 ? -4.611 -6.437 3.285 1.00 93.94 94 PHE A O 1
ATOM 794 N N . LYS A 1 95 ? -5.265 -7.737 1.577 1.00 93.12 95 LYS A N 1
ATOM 795 C CA . LYS A 1 95 ? -4.611 -8.948 2.090 1.00 93.12 95 LYS A CA 1
ATOM 796 C C . LYS A 1 95 ? -3.090 -8.795 2.069 1.00 93.12 95 LYS A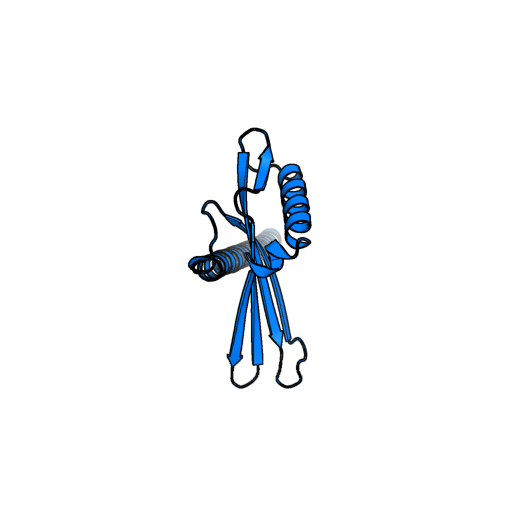 C 1
ATOM 798 O O . LYS A 1 95 ? -2.430 -9.190 3.030 1.00 93.12 95 LYS A O 1
ATOM 803 N N . GLN A 1 96 ? -2.547 -8.206 1.006 1.00 93.31 96 GLN A N 1
ATOM 804 C CA . GLN A 1 96 ? -1.122 -7.899 0.896 1.00 93.31 96 GLN A CA 1
ATOM 805 C C . GLN A 1 96 ? -0.705 -6.808 1.885 1.00 93.31 96 GLN A C 1
ATOM 807 O O . GLN A 1 96 ? 0.252 -7.015 2.627 1.00 93.31 96 GLN A O 1
ATOM 812 N N . ALA A 1 97 ? -1.470 -5.717 1.990 1.00 93.38 97 ALA A N 1
ATOM 813 C CA . ALA A 1 97 ? -1.209 -4.647 2.955 1.00 93.38 97 ALA A CA 1
ATOM 814 C C . ALA A 1 97 ? -1.201 -5.171 4.400 1.00 93.38 97 ALA A C 1
ATOM 816 O O . ALA A 1 97 ? -0.297 -4.856 5.170 1.00 93.38 97 ALA A O 1
ATOM 817 N N . LYS A 1 98 ? -2.156 -6.041 4.762 1.00 91.94 98 LYS A N 1
ATOM 818 C CA . LYS A 1 98 ? -2.199 -6.677 6.087 1.00 91.94 98 LYS A CA 1
ATOM 819 C C . LYS A 1 98 ? -0.940 -7.501 6.354 1.00 91.94 98 LYS A C 1
ATOM 821 O O . LYS A 1 98 ? -0.345 -7.363 7.415 1.00 91.94 98 LYS A O 1
ATOM 826 N N . ARG A 1 99 ? -0.521 -8.337 5.400 1.00 91.06 99 ARG A N 1
ATOM 827 C CA . ARG A 1 99 ? 0.697 -9.156 5.531 1.00 91.06 99 ARG A CA 1
ATOM 828 C C . ARG A 1 99 ? 1.949 -8.296 5.673 1.00 91.06 99 ARG A C 1
ATOM 830 O O . ARG A 1 99 ? 2.764 -8.567 6.548 1.00 91.06 99 ARG A O 1
ATOM 837 N N . ALA A 1 100 ? 2.083 -7.266 4.842 1.00 90.06 100 ALA A N 1
ATOM 838 C CA . ALA A 1 100 ? 3.225 -6.363 4.869 1.00 90.06 100 ALA A CA 1
ATOM 839 C C . ALA A 1 100 ? 3.303 -5.594 6.197 1.00 90.06 100 ALA A C 1
ATOM 841 O O . ALA A 1 100 ? 4.360 -5.549 6.822 1.00 90.06 100 ALA A O 1
ATOM 842 N N . ARG A 1 101 ? 2.165 -5.094 6.692 1.00 89.75 101 ARG A N 1
ATOM 843 C CA . ARG A 1 101 ? 2.079 -4.441 8.003 1.00 89.75 101 ARG A CA 1
ATOM 844 C C . ARG A 1 101 ? 2.402 -5.387 9.157 1.00 89.75 101 ARG A C 1
ATOM 846 O O . ARG A 1 101 ? 3.144 -5.007 10.052 1.00 89.75 101 ARG A O 1
ATOM 853 N N . SER A 1 102 ? 1.890 -6.619 9.141 1.00 88.75 102 SER A N 1
ATOM 854 C CA . SER A 1 102 ? 2.236 -7.619 10.160 1.00 88.75 102 SER A CA 1
ATOM 855 C C . SER A 1 102 ? 3.728 -7.947 10.158 1.00 88.75 102 SER A C 1
ATOM 857 O O . SER A 1 102 ? 4.316 -8.078 11.225 1.00 88.75 102 SER A O 1
ATOM 859 N N . ARG A 1 103 ? 4.353 -8.040 8.977 1.00 87.44 103 ARG A N 1
ATOM 860 C CA . ARG A 1 103 ? 5.800 -8.244 8.866 1.00 87.44 103 ARG A CA 1
ATOM 861 C C . ARG A 1 103 ? 6.583 -7.069 9.448 1.00 87.44 103 ARG A C 1
ATOM 863 O O . ARG A 1 103 ? 7.515 -7.306 10.202 1.00 87.44 103 ARG A O 1
ATOM 870 N N . TRP A 1 104 ? 6.178 -5.837 9.143 1.00 85.38 104 TRP A N 1
ATOM 871 C CA . TRP A 1 104 ? 6.801 -4.638 9.707 1.00 85.38 104 TRP A CA 1
ATOM 872 C C . TRP A 1 104 ? 6.747 -4.632 11.240 1.00 85.38 104 TRP A C 1
ATOM 874 O O . TRP A 1 104 ? 7.778 -4.500 11.886 1.00 85.38 104 TRP A O 1
ATOM 884 N N . LEU A 1 105 ? 5.564 -4.866 11.820 1.00 86.25 105 LEU A N 1
ATOM 885 C CA . LEU A 1 105 ? 5.387 -4.935 13.277 1.00 86.25 105 LEU A CA 1
ATOM 886 C C . LEU A 1 105 ? 6.244 -6.039 13.915 1.00 86.25 105 LEU A C 1
ATOM 888 O O . LEU A 1 105 ? 6.772 -5.875 15.010 1.00 86.25 105 LEU A O 1
ATOM 892 N N . HIS A 1 106 ? 6.396 -7.170 13.227 1.00 84.81 106 HIS A N 1
ATOM 893 C CA . HIS A 1 106 ? 7.242 -8.262 13.694 1.00 84.81 106 HIS A CA 1
ATOM 894 C C . HIS A 1 106 ? 8.740 -7.912 13.637 1.00 84.81 106 HIS A C 1
ATOM 896 O O . HIS A 1 106 ? 9.487 -8.251 14.552 1.00 84.81 106 HIS A O 1
ATOM 902 N N . GLU A 1 107 ? 9.194 -7.228 12.584 1.00 79.38 107 GLU A N 1
ATOM 903 C CA . GLU A 1 107 ? 10.577 -6.740 12.470 1.00 79.38 107 GLU A CA 1
ATOM 904 C C . GLU A 1 107 ? 10.892 -5.676 13.536 1.00 79.38 107 GLU A C 1
ATOM 906 O O . GLU A 1 107 ? 11.968 -5.705 14.138 1.00 79.38 107 GLU A O 1
ATOM 911 N N . GLU A 1 108 ? 9.938 -4.792 13.830 1.00 80.44 108 GLU A N 1
ATOM 912 C CA . GLU A 1 108 ? 10.030 -3.807 14.911 1.00 80.44 108 GLU A CA 1
ATOM 913 C C . GLU A 1 108 ? 10.151 -4.487 16.281 1.00 80.44 108 GLU A C 1
ATOM 915 O O . GLU A 1 108 ? 11.072 -4.188 17.039 1.00 80.44 108 GLU A O 1
ATOM 920 N N . PHE A 1 109 ? 9.306 -5.484 16.556 1.00 83.00 109 PHE A N 1
ATOM 921 C CA . PHE A 1 109 ? 9.376 -6.272 17.785 1.00 83.00 109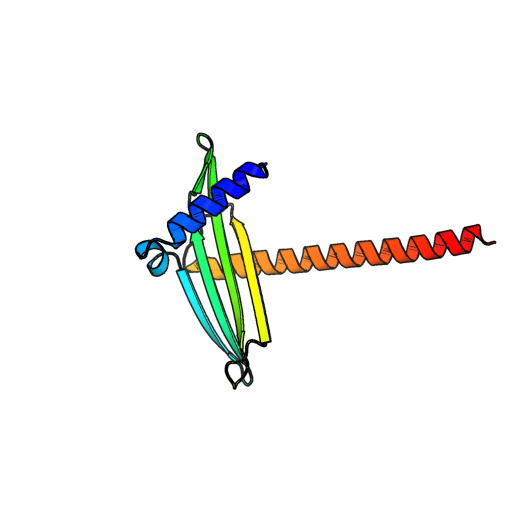 PHE A CA 1
ATOM 922 C C . PHE A 1 109 ? 10.729 -6.982 17.957 1.00 83.00 109 PHE A C 1
ATOM 924 O O . PHE A 1 109 ? 11.347 -6.894 19.016 1.00 83.00 109 PHE A O 1
ATOM 931 N N . ILE A 1 110 ? 11.241 -7.634 16.907 1.00 82.56 110 ILE A N 1
ATOM 932 C CA . ILE A 1 110 ? 12.573 -8.263 16.943 1.00 82.56 110 ILE A CA 1
ATOM 933 C C . ILE A 1 110 ? 13.666 -7.226 17.219 1.00 82.56 110 ILE A C 1
ATOM 935 O O . ILE A 1 110 ? 14.624 -7.510 17.937 1.00 82.56 110 ILE A O 1
ATOM 939 N N . THR A 1 111 ? 13.556 -6.041 16.623 1.00 80.69 111 THR A N 1
ATOM 940 C CA . THR A 1 111 ? 14.540 -4.971 16.804 1.00 80.69 111 THR A CA 1
ATOM 941 C C . THR A 1 111 ? 14.546 -4.474 18.247 1.00 80.69 111 THR A C 1
ATOM 943 O O . THR A 1 111 ? 15.620 -4.341 18.830 1.00 80.69 111 THR A O 1
ATOM 946 N N . LEU A 1 112 ? 13.367 -4.289 18.845 1.00 85.19 112 LEU A N 1
ATOM 947 C CA . LEU A 1 112 ? 13.224 -3.933 20.258 1.00 85.19 112 LEU A CA 1
ATOM 948 C C . LEU A 1 112 ? 13.859 -4.990 21.171 1.00 85.19 112 LEU A C 1
ATOM 950 O O . LEU A 1 112 ? 14.706 -4.647 21.991 1.00 85.19 112 LEU A O 1
ATOM 954 N N . LEU A 1 113 ? 13.553 -6.274 20.957 1.00 83.25 113 LEU A N 1
ATOM 955 C CA . LEU A 1 113 ? 14.149 -7.368 21.734 1.00 83.25 113 LEU A CA 1
ATOM 956 C C . LEU A 1 113 ? 15.680 -7.390 21.641 1.00 83.25 113 LEU A C 1
ATOM 958 O O . LEU A 1 113 ? 16.367 -7.597 22.638 1.00 83.25 113 LEU A O 1
ATOM 962 N N . LYS A 1 114 ? 16.240 -7.163 20.446 1.00 84.19 114 LYS A N 1
ATOM 963 C CA . LYS A 1 114 ? 17.698 -7.093 20.268 1.00 84.19 114 LYS A CA 1
ATOM 964 C C . LYS A 1 114 ? 18.312 -5.954 21.079 1.00 84.19 114 LYS A C 1
ATOM 966 O O . LYS A 1 114 ? 19.380 -6.144 21.654 1.00 84.19 114 LYS A O 1
ATOM 971 N N . ILE A 1 115 ? 17.655 -4.796 21.126 1.00 84.00 115 ILE A N 1
ATOM 972 C CA . ILE A 1 115 ? 18.116 -3.646 21.910 1.00 84.00 115 ILE A CA 1
ATOM 973 C C . ILE A 1 115 ? 18.080 -3.974 23.405 1.00 84.00 115 ILE A C 1
ATOM 975 O O . ILE A 1 115 ? 19.074 -3.741 24.084 1.00 84.00 115 ILE A O 1
ATOM 979 N N . GLU A 1 116 ? 16.994 -4.564 23.906 1.00 80.75 116 GLU A N 1
ATOM 980 C CA . GLU A 1 116 ? 16.869 -4.951 25.320 1.00 80.75 116 GLU A CA 1
ATOM 981 C C . GLU A 1 116 ? 17.924 -5.981 25.749 1.00 80.75 116 GLU A C 1
ATOM 983 O O . GLU A 1 116 ? 18.517 -5.874 26.821 1.00 80.75 116 GLU A O 1
ATOM 988 N N . VAL A 1 117 ? 18.225 -6.963 24.897 1.00 83.12 117 VAL A N 1
ATOM 989 C CA . VAL A 1 117 ? 19.295 -7.933 25.174 1.00 83.12 117 VAL A CA 1
ATOM 990 C C . VAL A 1 117 ? 20.664 -7.249 25.204 1.00 83.12 117 VAL A C 1
ATOM 992 O O . VAL A 1 117 ? 21.477 -7.527 26.087 1.00 83.12 117 VAL A O 1
ATOM 995 N N . LEU A 1 118 ? 20.931 -6.332 24.269 1.00 79.44 118 LEU A N 1
ATOM 996 C CA . LEU A 1 118 ? 22.184 -5.575 24.245 1.00 79.44 118 LEU A CA 1
ATOM 997 C C . LEU A 1 118 ? 22.339 -4.689 25.487 1.00 79.44 118 LEU A C 1
ATOM 999 O O . LEU A 1 118 ? 23.424 -4.654 26.065 1.00 79.44 118 LEU A O 1
ATOM 1003 N N . THR A 1 119 ? 21.280 -4.011 25.936 1.00 80.25 119 THR A N 1
ATOM 1004 C CA . THR A 1 119 ? 21.337 -3.173 27.143 1.00 80.25 119 THR A CA 1
ATOM 1005 C C . THR A 1 119 ? 21.559 -4.006 28.402 1.00 80.25 119 THR A C 1
ATOM 1007 O O . THR A 1 119 ? 22.402 -3.638 29.222 1.00 80.25 119 THR A O 1
ATOM 1010 N N . LEU A 1 120 ? 20.893 -5.156 28.541 1.00 78.31 120 LEU A N 1
ATOM 1011 C CA . LEU A 1 120 ? 21.113 -6.079 29.661 1.00 78.31 120 LEU A CA 1
ATOM 1012 C C . LEU A 1 120 ? 22.552 -6.612 29.696 1.00 78.31 120 LEU A C 1
ATOM 1014 O O . LEU A 1 120 ? 23.184 -6.599 30.754 1.00 78.31 120 LEU A O 1
ATOM 1018 N N . ASN A 1 121 ? 23.099 -7.008 28.543 1.00 75.00 121 ASN A N 1
ATOM 1019 C CA . ASN A 1 121 ? 24.484 -7.474 28.437 1.00 75.00 121 ASN A CA 1
ATOM 1020 C C . ASN A 1 121 ? 25.494 -6.372 28.788 1.00 75.00 121 ASN A C 1
ATOM 1022 O O . ASN A 1 121 ? 26.475 -6.635 29.482 1.00 75.00 121 ASN A O 1
ATOM 1026 N N . MET A 1 122 ? 25.244 -5.130 28.361 1.00 67.81 122 MET A N 1
ATOM 1027 C CA . MET A 1 122 ? 26.082 -3.979 28.712 1.00 67.81 122 MET A CA 1
ATOM 1028 C C . MET A 1 122 ? 26.058 -3.688 30.217 1.00 67.81 122 MET A C 1
ATOM 1030 O O . MET A 1 122 ? 27.111 -3.477 30.814 1.00 67.81 122 MET A O 1
ATOM 1034 N N . ILE A 1 123 ? 24.883 -3.726 30.857 1.00 79.00 123 ILE A N 1
ATOM 1035 C CA . ILE A 1 123 ? 24.757 -3.548 32.314 1.00 79.00 123 ILE A CA 1
ATOM 1036 C C . ILE A 1 123 ? 25.518 -4.649 33.060 1.00 79.00 123 ILE A C 1
ATOM 1038 O O . ILE A 1 123 ? 26.193 -4.370 34.052 1.00 79.00 123 ILE A O 1
ATOM 1042 N N . TRP A 1 124 ? 25.425 -5.895 32.592 1.00 69.50 124 TRP A N 1
ATOM 1043 C CA . TRP A 1 124 ? 26.142 -7.018 33.191 1.00 69.50 124 TRP A CA 1
ATOM 1044 C C . TRP A 1 124 ? 27.664 -6.871 33.052 1.00 69.50 124 TRP A C 1
ATOM 1046 O O . TRP A 1 124 ? 28.375 -6.982 34.048 1.00 69.50 124 TRP A O 1
ATOM 1056 N N . LEU A 1 125 ? 28.173 -6.519 31.867 1.00 67.62 125 LEU A N 1
ATOM 1057 C CA . LEU A 1 125 ? 29.603 -6.256 31.653 1.00 67.62 125 LEU A CA 1
ATOM 1058 C C . LEU A 1 125 ? 30.133 -5.146 32.567 1.00 67.62 125 LEU A C 1
ATOM 1060 O O . LEU A 1 125 ? 31.166 -5.327 33.205 1.00 67.62 125 LEU A O 1
ATOM 1064 N N . VAL A 1 126 ? 29.405 -4.033 32.694 1.00 67.56 126 VAL A N 1
ATOM 1065 C CA . VAL A 1 126 ? 29.780 -2.933 33.599 1.00 67.56 126 VAL A CA 1
ATOM 1066 C C . VAL A 1 126 ? 29.839 -3.406 35.052 1.00 67.56 126 VAL A C 1
ATOM 1068 O O . VAL A 1 126 ? 30.794 -3.094 35.755 1.00 67.56 126 VAL A O 1
ATOM 1071 N N . LYS A 1 127 ? 28.871 -4.211 35.506 1.00 66.81 127 LYS A N 1
ATOM 1072 C CA . LYS A 1 127 ? 28.897 -4.781 36.863 1.00 66.81 127 LYS A CA 1
ATOM 1073 C C . LYS A 1 127 ? 30.061 -5.748 37.087 1.00 66.81 127 LYS A C 1
ATOM 1075 O O . LYS A 1 127 ? 30.534 -5.837 38.211 1.00 66.81 127 LYS A O 1
ATOM 1080 N N . THR A 1 128 ? 30.512 -6.447 36.048 1.00 68.75 128 THR A N 1
ATOM 1081 C CA . THR A 1 128 ? 31.603 -7.434 36.143 1.00 68.75 128 THR A CA 1
ATOM 1082 C C . THR A 1 128 ? 32.994 -6.795 36.037 1.00 68.75 128 THR A C 1
ATOM 1084 O O . THR A 1 128 ? 33.957 -7.388 36.484 1.00 68.75 128 THR A O 1
ATOM 1087 N N . LEU A 1 129 ? 33.112 -5.597 35.451 1.00 61.00 129 LEU A N 1
ATOM 1088 C CA . LEU A 1 129 ? 34.361 -4.818 35.366 1.00 61.00 129 LEU A CA 1
ATOM 1089 C C . LEU A 1 129 ? 34.612 -3.922 36.591 1.00 61.00 129 LEU A C 1
ATOM 1091 O O . LEU A 1 129 ? 35.726 -3.439 36.775 1.00 61.00 129 LEU A O 1
ATOM 1095 N N . ILE A 1 130 ? 33.571 -3.643 37.382 1.00 59.53 130 ILE A N 1
ATOM 1096 C CA . ILE A 1 130 ? 33.645 -2.827 38.607 1.00 59.53 130 ILE A CA 1
ATOM 1097 C C . ILE A 1 130 ? 33.980 -3.688 39.849 1.00 59.53 130 ILE A C 1
ATOM 1099 O O . ILE A 1 130 ? 34.257 -3.139 40.915 1.00 59.53 130 ILE A O 1
ATOM 1103 N N . PHE A 1 131 ? 34.011 -5.017 39.710 1.00 47.88 131 PHE A N 1
ATOM 1104 C CA . PHE A 1 131 ? 34.467 -5.981 40.720 1.00 47.88 131 PHE A CA 1
ATOM 1105 C C . PHE A 1 131 ? 35.732 -6.696 40.245 1.00 47.88 131 PHE A C 1
ATOM 1107 O O . PHE A 1 131 ? 36.547 -7.056 41.123 1.00 47.88 131 PHE A O 1
#